Protein AF-A0A5T1U3L8-F1 (afdb_monomer)

Mean predicted aligned error: 7.83 Å

pLDDT: mean 85.25, std 14.09, range [54.78, 98.06]

InterPro domains:
  IPR032589 Domain of unknown function DUF4910 [PF16254] (27-54)

Structure (mmCIF, N/CA/C/O backbone):
data_AF-A0A5T1U3L8-F1
#
_entry.id   AF-A0A5T1U3L8-F1
#
loop_
_atom_site.group_PDB
_atom_site.id
_atom_site.type_symbol
_atom_site.label_atom_id
_atom_site.label_alt_id
_atom_site.label_comp_id
_atom_site.label_asym_id
_atom_site.label_entity_id
_atom_site.label_seq_id
_atom_site.pdbx_PDB_ins_code
_atom_site.Cartn_x
_atom_site.Cartn_y
_atom_site.Cartn_z
_atom_site.occupancy
_atom_site.B_iso_or_equiv
_atom_site.auth_seq_id
_atom_site.auth_comp_id
_atom_site.auth_asym_id
_atom_site.auth_atom_id
_atom_site.pdbx_PDB_model_num
ATOM 1 N N . MET A 1 1 ? -31.644 11.383 18.748 1.00 54.78 1 MET A N 1
ATOM 2 C CA . MET A 1 1 ? -30.590 12.312 18.259 1.00 54.78 1 MET A CA 1
ATOM 3 C C . MET A 1 1 ? -29.322 12.329 19.119 1.00 54.78 1 MET A C 1
ATOM 5 O O . MET A 1 1 ? -28.248 12.256 18.543 1.00 54.78 1 MET A O 1
ATOM 9 N N . LYS A 1 2 ? -29.395 12.390 20.464 1.00 60.88 2 LYS A N 1
ATOM 10 C CA . LYS A 1 2 ? -28.192 12.351 21.334 1.00 60.88 2 LYS A CA 1
ATOM 11 C C . LYS A 1 2 ? -27.345 11.075 21.182 1.00 60.88 2 LYS A C 1
ATOM 13 O O . LYS A 1 2 ? -26.128 11.174 21.230 1.00 60.88 2 LYS A O 1
ATOM 18 N N . LYS A 1 3 ? -27.987 9.915 20.985 1.00 64.88 3 LYS A N 1
ATOM 19 C CA . LYS A 1 3 ? -27.317 8.618 20.779 1.00 64.88 3 LYS A CA 1
ATOM 20 C C . LYS A 1 3 ? -26.553 8.582 19.447 1.00 64.88 3 LYS A C 1
ATOM 22 O O . LYS A 1 3 ? -25.345 8.456 19.464 1.00 64.88 3 LYS A O 1
ATOM 27 N N . LEU A 1 4 ? -27.226 8.938 18.347 1.00 61.72 4 LEU A N 1
ATOM 28 C CA . LEU A 1 4 ? -26.613 9.075 17.017 1.00 61.72 4 LEU A CA 1
ATOM 29 C C . LEU A 1 4 ? -25.420 10.051 16.989 1.00 61.72 4 LEU A C 1
ATOM 31 O O . LEU A 1 4 ? -24.406 9.767 16.368 1.00 61.72 4 LEU A O 1
ATOM 35 N N . LYS A 1 5 ? -25.519 11.201 17.677 1.00 61.88 5 LYS A N 1
ATOM 36 C CA . LYS A 1 5 ? -24.393 12.144 17.800 1.00 61.88 5 LYS A CA 1
ATOM 37 C C . LYS A 1 5 ? -23.206 11.547 18.563 1.00 61.88 5 LYS A C 1
ATOM 39 O O . LYS A 1 5 ? -22.080 11.857 18.207 1.00 61.88 5 LYS A O 1
ATOM 44 N N . ARG A 1 6 ? -23.451 10.731 19.594 1.00 64.69 6 ARG A N 1
ATOM 45 C CA . ARG A 1 6 ? -22.395 10.018 20.329 1.00 64.69 6 ARG A CA 1
ATOM 46 C C . ARG A 1 6 ? -21.745 8.952 19.458 1.00 64.69 6 ARG A C 1
ATOM 48 O O . ARG A 1 6 ? -20.542 9.002 19.304 1.00 64.69 6 ARG A O 1
ATOM 55 N N . ASP A 1 7 ? -22.535 8.135 18.767 1.00 67.06 7 ASP A N 1
ATOM 56 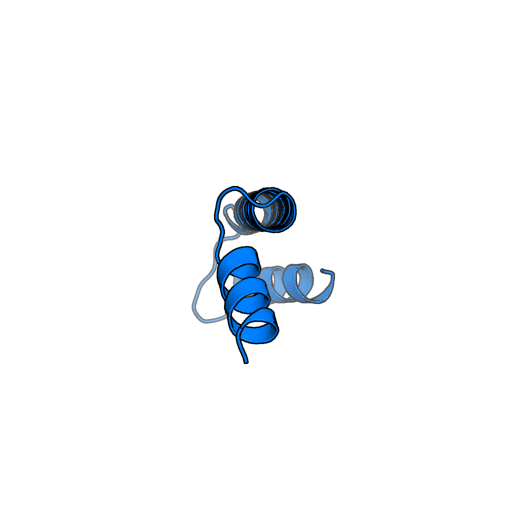C CA . ASP A 1 7 ? -22.009 7.092 17.877 1.00 67.06 7 ASP A CA 1
ATOM 57 C C . ASP A 1 7 ? -21.126 7.674 16.749 1.00 67.06 7 ASP A C 1
ATOM 59 O O . ASP A 1 7 ? -20.133 7.072 16.352 1.00 67.06 7 ASP A O 1
ATOM 63 N N . ILE A 1 8 ? -21.465 8.861 16.227 1.00 66.19 8 ILE A N 1
ATOM 64 C CA . ILE A 1 8 ? -20.638 9.574 15.235 1.00 66.19 8 ILE A CA 1
ATOM 65 C C . ILE A 1 8 ? -19.341 10.102 15.862 1.00 66.19 8 ILE A C 1
ATOM 67 O O . ILE A 1 8 ? -18.286 10.007 15.243 1.00 66.19 8 ILE A O 1
ATOM 71 N N . VAL A 1 9 ? -19.414 10.671 17.068 1.00 66.06 9 VAL A N 1
ATOM 72 C CA . VAL A 1 9 ? -18.239 11.194 17.782 1.00 66.06 9 VAL A CA 1
ATOM 73 C C . VAL A 1 9 ? -17.303 10.061 18.199 1.00 66.06 9 VAL A C 1
ATOM 75 O O . VAL A 1 9 ? -16.101 10.213 18.040 1.00 66.06 9 VAL A O 1
ATOM 78 N N . ASP A 1 10 ? -17.834 8.919 18.630 1.00 64.38 10 ASP A N 1
ATOM 79 C CA . ASP A 1 10 ? -17.051 7.741 19.014 1.00 64.38 10 ASP A CA 1
ATOM 80 C C . ASP A 1 10 ? -16.348 7.111 17.795 1.00 64.38 10 ASP A C 1
ATOM 82 O O . ASP A 1 10 ? -15.204 6.677 17.895 1.00 64.38 10 ASP A O 1
ATOM 86 N N . LYS A 1 11 ? -16.968 7.150 16.604 1.00 62.59 11 LYS A N 1
ATOM 87 C CA . LYS A 1 11 ? -16.322 6.763 15.330 1.00 62.59 11 LYS A CA 1
ATOM 88 C C . LYS A 1 11 ? -15.227 7.727 14.866 1.00 62.59 11 LYS A C 1
ATOM 90 O O . LYS A 1 11 ? -14.376 7.345 14.069 1.00 62.59 11 LYS A O 1
ATOM 95 N N . LEU A 1 12 ? -15.278 8.977 15.319 1.00 67.62 12 LEU A N 1
ATOM 96 C CA . LEU A 1 12 ? -14.260 10.000 15.069 1.00 67.62 12 LEU A CA 1
ATOM 97 C C . LEU A 1 12 ? -13.273 10.119 16.239 1.00 67.62 12 LEU A C 1
ATOM 99 O O . LEU A 1 12 ? -12.367 10.952 16.189 1.00 67.62 12 LEU A O 1
ATOM 103 N N . ASP A 1 13 ? -13.437 9.314 17.292 1.00 73.81 13 ASP A N 1
ATOM 104 C CA . ASP A 1 13 ? -12.522 9.307 18.419 1.00 73.81 13 ASP A CA 1
ATOM 105 C C . ASP A 1 13 ? -11.252 8.560 18.026 1.00 73.81 13 ASP A C 1
ATOM 107 O O . ASP A 1 13 ? -11.213 7.331 17.919 1.00 73.81 13 ASP A O 1
ATOM 111 N N . PHE A 1 14 ? -10.181 9.328 17.856 1.00 71.38 14 PHE A N 1
ATOM 112 C C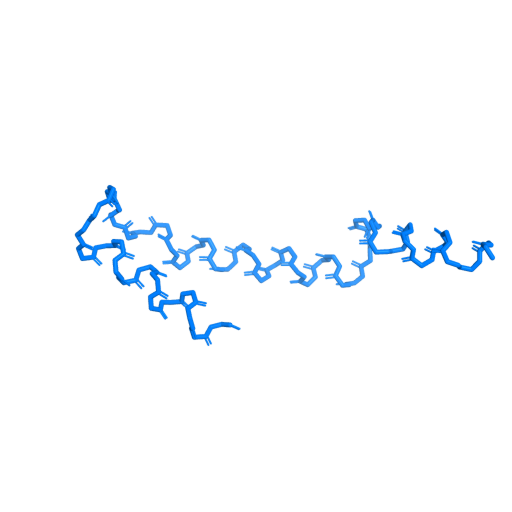A . PHE A 1 14 ? -8.841 8.829 17.570 1.00 71.38 14 PHE A CA 1
ATOM 113 C C . PHE A 1 14 ? -8.271 7.936 18.684 1.00 71.38 14 PHE A C 1
ATOM 115 O O . PHE A 1 14 ? -7.236 7.299 18.498 1.00 71.38 14 PHE A O 1
ATOM 122 N N . ARG A 1 15 ? -8.917 7.898 19.856 1.00 71.75 15 ARG A N 1
ATOM 123 C CA . ARG A 1 15 ? -8.567 7.017 20.979 1.00 71.75 15 ARG A CA 1
ATOM 124 C C . ARG A 1 15 ? -9.356 5.710 20.984 1.00 71.75 15 ARG A C 1
ATOM 126 O O . ARG A 1 15 ? -9.060 4.843 21.805 1.00 71.75 15 ARG A O 1
ATOM 133 N N . SER A 1 16 ? -10.348 5.563 20.107 1.00 79.56 16 SER A N 1
ATOM 134 C CA . SER A 1 16 ? -11.109 4.322 19.998 1.00 79.56 16 SER A CA 1
ATOM 135 C C . SER A 1 16 ? -10.204 3.171 19.548 1.00 79.56 16 SER A C 1
ATOM 137 O O . SER A 1 16 ? -9.261 3.342 18.767 1.00 79.56 16 SER A O 1
ATOM 139 N N . GLN A 1 17 ? -10.497 1.971 20.049 1.00 76.88 17 GLN A N 1
ATOM 140 C CA . GLN A 1 17 ? -9.784 0.759 19.648 1.00 76.88 17 GLN A CA 1
ATOM 141 C C . GLN A 1 17 ? -9.913 0.519 18.136 1.00 76.88 17 GLN A C 1
ATOM 143 O O . GLN A 1 17 ? -8.928 0.159 17.492 1.00 76.88 17 GLN A O 1
ATOM 148 N N . ASP A 1 18 ? -11.086 0.815 17.573 1.00 80.69 18 ASP A N 1
ATOM 149 C CA . ASP A 1 18 ? -11.372 0.718 16.142 1.00 80.69 18 ASP A CA 1
ATOM 150 C C . ASP A 1 18 ? -10.492 1.666 15.316 1.00 80.69 18 ASP A C 1
ATOM 152 O O . ASP A 1 18 ? -9.934 1.250 14.299 1.00 80.69 18 ASP A O 1
ATOM 156 N N . PHE A 1 19 ? -10.297 2.915 15.760 1.00 80.50 19 PHE A N 1
ATOM 157 C CA . PHE A 1 19 ? -9.404 3.854 15.076 1.00 80.50 19 PHE A CA 1
ATOM 158 C C . PHE A 1 19 ? -7.948 3.379 15.110 1.00 80.50 19 PHE A C 1
ATOM 160 O O . PHE A 1 19 ? -7.271 3.400 14.084 1.00 80.50 19 PHE A O 1
ATOM 167 N N . SER A 1 20 ? -7.470 2.910 16.266 1.00 81.44 20 SER A N 1
ATOM 168 C CA . SER A 1 20 ? -6.102 2.394 16.412 1.00 81.44 20 SER A CA 1
ATOM 169 C C . SER A 1 20 ? -5.847 1.181 15.507 1.00 81.44 20 SER A C 1
ATOM 171 O O . SER A 1 20 ? -4.836 1.124 14.803 1.00 81.44 20 SER A O 1
ATOM 173 N N . GLN A 1 21 ? -6.795 0.239 15.455 1.00 86.31 21 GLN A N 1
ATOM 174 C CA . GLN A 1 21 ? -6.712 -0.931 14.576 1.00 86.31 21 GLN A CA 1
ATOM 175 C C . GLN A 1 21 ? -6.767 -0.544 13.097 1.00 86.31 21 GLN A C 1
ATOM 177 O O . GLN A 1 21 ? -5.938 -1.006 12.315 1.00 86.31 21 GLN A O 1
ATOM 182 N N . THR A 1 22 ? -7.687 0.348 12.725 1.00 87.56 22 THR A N 1
ATOM 183 C CA . THR A 1 22 ? -7.810 0.851 11.350 1.00 87.56 22 THR A CA 1
ATOM 184 C C . THR A 1 22 ? -6.536 1.573 10.918 1.00 87.56 22 THR A C 1
ATOM 186 O O . THR A 1 22 ? -6.013 1.313 9.838 1.00 87.56 22 THR A O 1
ATOM 189 N N . GLY A 1 23 ? -5.981 2.431 11.777 1.00 89.19 23 GLY A N 1
ATOM 190 C CA . GLY A 1 23 ? -4.736 3.146 11.511 1.00 89.19 23 GLY A CA 1
ATOM 191 C C . GLY A 1 23 ? -3.545 2.204 11.335 1.00 89.19 23 GLY A C 1
ATOM 192 O O . GLY A 1 23 ? -2.745 2.392 10.419 1.00 89.19 23 GLY A O 1
ATOM 193 N N . LYS A 1 24 ? -3.456 1.152 12.158 1.00 92.81 24 LYS A N 1
ATOM 194 C CA . LYS A 1 24 ? -2.429 0.114 12.012 1.00 92.81 24 LYS A CA 1
ATOM 195 C C . LYS A 1 24 ? -2.559 -0.628 10.677 1.00 92.81 24 LYS A C 1
ATOM 197 O O . LYS A 1 24 ? -1.565 -0.745 9.967 1.00 92.81 24 LYS A O 1
ATOM 202 N N . ALA A 1 25 ? -3.768 -1.051 10.306 1.00 92.75 25 ALA A N 1
ATOM 203 C CA . ALA A 1 25 ? -4.017 -1.730 9.034 1.00 92.75 25 ALA A CA 1
ATOM 204 C C . ALA A 1 25 ? -3.683 -0.835 7.825 1.00 92.75 25 ALA A C 1
ATOM 206 O O . ALA A 1 25 ? -3.052 -1.281 6.869 1.00 92.75 25 ALA A O 1
ATOM 207 N N . MET A 1 26 ? -4.034 0.455 7.887 1.00 94.38 26 MET A N 1
ATOM 208 C CA . MET A 1 26 ? -3.662 1.430 6.855 1.00 94.38 26 MET A CA 1
ATOM 209 C C . MET A 1 26 ? -2.144 1.602 6.736 1.00 94.38 26 MET A C 1
ATOM 211 O O . MET A 1 26 ? -1.628 1.714 5.624 1.00 94.38 26 MET A O 1
ATOM 215 N N . TYR A 1 27 ? -1.428 1.638 7.863 1.00 96.25 27 TYR A N 1
ATOM 216 C CA . TYR A 1 27 ? 0.028 1.752 7.875 1.00 96.25 27 TYR A CA 1
ATOM 217 C C . TYR A 1 27 ? 0.700 0.521 7.258 1.00 96.25 27 TYR A C 1
ATOM 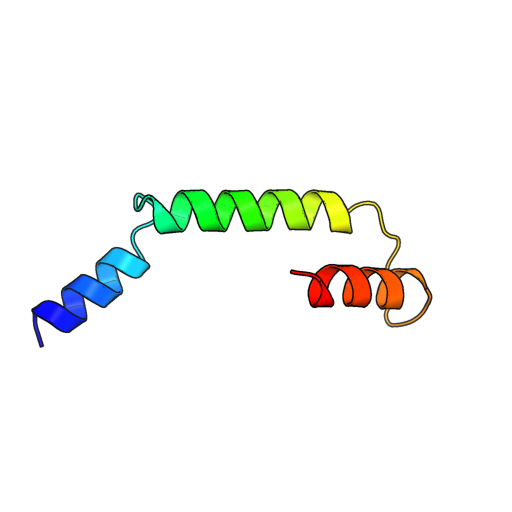219 O O . TYR A 1 27 ? 1.574 0.666 6.407 1.00 96.25 27 TYR A O 1
ATOM 227 N N . GLU A 1 28 ? 0.258 -0.680 7.630 1.00 96.81 28 GLU A N 1
ATOM 228 C CA . GLU A 1 28 ? 0.780 -1.937 7.082 1.00 96.81 28 GLU A CA 1
ATOM 229 C C . GLU A 1 28 ? 0.554 -2.023 5.565 1.00 96.81 28 GLU A C 1
ATOM 231 O O . GLU A 1 28 ? 1.499 -2.288 4.817 1.00 96.81 28 GLU A O 1
ATOM 236 N N . LEU A 1 29 ? -0.649 -1.675 5.093 1.00 96.50 29 LEU A N 1
ATOM 237 C CA . LEU A 1 29 ? -0.952 -1.583 3.662 1.00 96.50 29 LEU A CA 1
ATOM 238 C C . L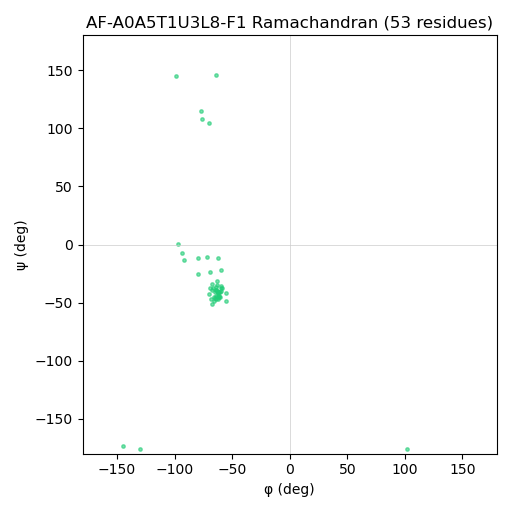EU A 1 29 ? -0.069 -0.542 2.952 1.00 96.50 29 LEU A C 1
ATOM 240 O O . LEU A 1 29 ? 0.414 -0.773 1.842 1.00 96.50 29 LEU A O 1
ATOM 244 N N . ALA A 1 30 ? 0.173 0.614 3.577 1.00 97.06 30 ALA A N 1
ATOM 245 C CA . ALA A 1 30 ? 1.055 1.631 3.015 1.00 97.06 30 ALA A CA 1
ATOM 246 C C . ALA A 1 30 ? 2.499 1.122 2.884 1.00 97.06 30 ALA A C 1
ATOM 248 O O . ALA A 1 30 ? 3.132 1.380 1.860 1.00 97.06 30 ALA A O 1
ATOM 249 N N . CYS A 1 31 ? 3.004 0.376 3.871 1.00 97.81 31 CYS A N 1
ATOM 250 C CA . CYS A 1 31 ? 4.320 -0.261 3.814 1.00 97.81 31 CYS A CA 1
ATOM 251 C C . CYS A 1 31 ? 4.422 -1.289 2.679 1.00 97.81 31 CYS A C 1
ATOM 253 O O . CYS A 1 31 ? 5.437 -1.310 1.985 1.00 97.81 31 CYS A O 1
ATOM 255 N N . GLU A 1 32 ? 3.381 -2.093 2.453 1.00 97.44 32 GLU A N 1
ATOM 256 C CA . GLU A 1 32 ? 3.336 -3.063 1.350 1.00 97.44 32 GLU A CA 1
ATOM 257 C C . GLU A 1 32 ? 3.333 -2.374 -0.026 1.00 97.44 32 GLU A C 1
ATOM 259 O O . GLU A 1 32 ? 4.044 -2.785 -0.945 1.00 97.44 32 GLU A O 1
ATOM 264 N N . LEU A 1 33 ? 2.588 -1.273 -0.165 1.00 97.69 33 LEU A N 1
ATOM 265 C CA . LEU A 1 33 ? 2.479 -0.525 -1.421 1.00 97.69 33 LEU A CA 1
ATOM 266 C C . LEU A 1 33 ? 3.674 0.406 -1.697 1.00 97.69 33 LEU A C 1
ATOM 268 O O . LEU A 1 33 ? 3.918 0.764 -2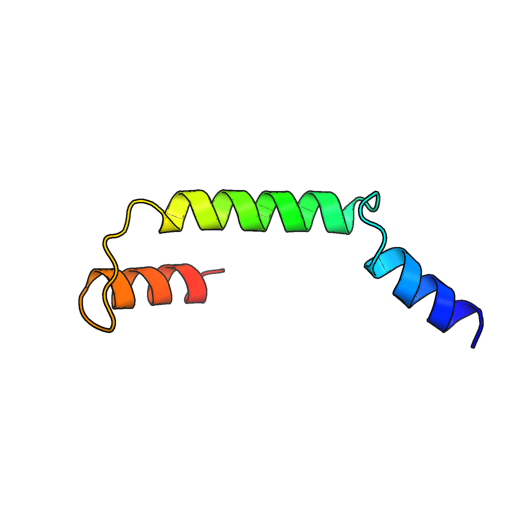.854 1.00 97.69 33 LEU A O 1
ATOM 272 N N . PHE A 1 34 ? 4.398 0.856 -0.667 1.00 97.94 34 PHE A N 1
ATOM 273 C CA . PHE A 1 34 ? 5.485 1.838 -0.778 1.00 97.94 34 PHE A CA 1
ATOM 274 C C . PHE A 1 34 ? 6.600 1.457 -1.770 1.00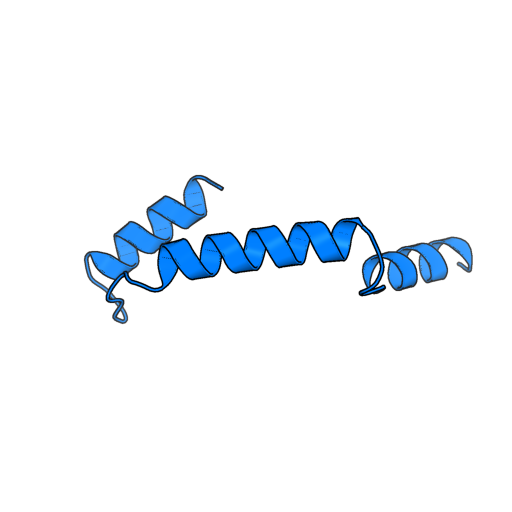 97.94 34 PHE A C 1
ATOM 276 O O . PHE A 1 34 ? 6.926 2.296 -2.612 1.00 97.94 34 PHE A O 1
ATOM 283 N N . PRO A 1 35 ? 7.170 0.236 -1.746 1.00 98.06 35 PRO A N 1
ATOM 284 C CA . PRO A 1 35 ? 8.276 -0.117 -2.635 1.00 98.06 35 PRO A CA 1
ATOM 285 C C . PRO A 1 35 ? 7.863 -0.288 -4.103 1.00 98.06 35 PRO A C 1
ATOM 287 O O . PRO A 1 35 ? 8.736 -0.394 -4.962 1.00 98.06 35 PRO A O 1
ATOM 290 N N . ILE A 1 36 ? 6.564 -0.332 -4.420 1.00 98.00 36 ILE A N 1
ATOM 291 C CA . ILE A 1 36 ? 6.089 -0.565 -5.785 1.00 98.00 36 ILE A CA 1
ATOM 292 C C . ILE A 1 36 ? 6.238 0.726 -6.608 1.00 98.00 36 ILE A C 1
ATOM 294 O O . ILE A 1 36 ? 5.524 1.704 -6.343 1.00 98.00 36 ILE A O 1
ATOM 298 N N . PRO A 1 37 ? 7.099 0.748 -7.647 1.00 97.31 37 PRO A N 1
ATOM 299 C CA . PRO A 1 37 ? 7.263 1.918 -8.497 1.00 97.31 37 PRO A CA 1
ATOM 300 C C . PRO A 1 37 ? 6.008 2.106 -9.350 1.00 97.31 37 PRO A C 1
ATOM 302 O O . PRO A 1 37 ? 5.753 1.377 -10.311 1.00 97.31 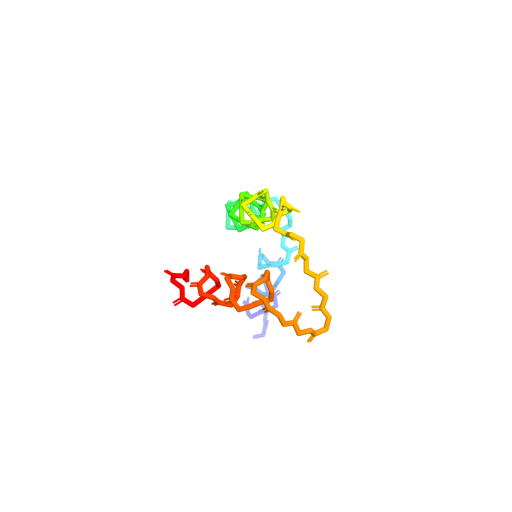37 PRO A O 1
ATOM 305 N N . ARG A 1 38 ? 5.197 3.092 -8.976 1.00 97.69 38 ARG A N 1
ATOM 306 C CA . ARG A 1 38 ? 3.951 3.433 -9.660 1.00 97.69 38 ARG A CA 1
ATOM 307 C C . ARG A 1 38 ? 4.162 4.608 -10.605 1.00 97.69 38 ARG A C 1
ATOM 309 O O . ARG A 1 38 ? 4.904 5.540 -10.320 1.00 97.69 38 ARG A O 1
ATOM 316 N N . SER A 1 39 ? 3.446 4.562 -11.717 1.00 96.00 39 SER A N 1
ATOM 317 C CA . SER A 1 39 ? 3.206 5.692 -12.610 1.00 96.00 39 SER A CA 1
ATOM 318 C C . SER A 1 39 ? 1.699 5.751 -12.878 1.00 96.00 39 SER A C 1
ATOM 320 O O . SER A 1 39 ? 0.937 4.964 -12.314 1.00 96.00 39 SER A O 1
ATOM 322 N N . ILE A 1 40 ? 1.250 6.657 -13.743 1.00 95.75 40 ILE A N 1
ATOM 323 C CA . ILE A 1 40 ? -0.167 6.768 -14.125 1.00 95.75 40 ILE A CA 1
ATOM 324 C C . ILE A 1 40 ? -0.711 5.478 -14.774 1.00 95.75 40 ILE A C 1
ATOM 326 O O . ILE A 1 40 ? -1.915 5.250 -14.776 1.00 95.75 40 ILE A O 1
ATOM 330 N N . THR A 1 41 ? 0.171 4.627 -15.313 1.00 95.12 41 THR A N 1
ATOM 331 C CA . THR A 1 41 ? -0.127 3.281 -15.829 1.00 95.12 41 THR A CA 1
ATOM 332 C C . THR A 1 41 ? 1.054 2.331 -15.555 1.00 95.12 41 THR A C 1
ATOM 334 O O . THR A 1 41 ? 2.022 2.700 -14.886 1.00 95.12 41 THR A O 1
ATOM 337 N N . GLY A 1 42 ? 1.000 1.102 -16.079 1.00 97.19 42 GLY A N 1
ATOM 338 C CA . GLY A 1 42 ? 2.105 0.138 -16.031 1.00 97.19 42 GLY A CA 1
ATOM 339 C C . GLY A 1 42 ? 1.946 -0.941 -14.961 1.00 97.19 42 GLY A C 1
ATOM 340 O O . GLY A 1 42 ? 0.913 -1.041 -14.298 1.00 97.19 42 GLY A O 1
ATOM 341 N N . GLN A 1 43 ? 2.970 -1.787 -14.821 1.00 97.81 43 GLN A N 1
ATOM 342 C CA . GLN A 1 43 ? 2.881 -2.975 -13.967 1.00 97.81 43 GLN A CA 1
ATOM 343 C C . GLN A 1 43 ? 2.817 -2.638 -12.479 1.00 97.81 43 GLN A C 1
ATOM 345 O O . GLN A 1 43 ? 2.028 -3.243 -11.766 1.00 97.81 43 GLN A O 1
ATOM 350 N N . GLY A 1 44 ? 3.548 -1.619 -12.013 1.00 97.81 44 GLY A N 1
ATOM 351 C CA . GLY A 1 44 ? 3.451 -1.192 -10.615 1.00 97.81 44 GLY A CA 1
ATOM 352 C C . GLY A 1 44 ? 2.057 -0.678 -10.239 1.00 97.81 44 GLY A C 1
ATOM 353 O O . GLY A 1 44 ? 1.570 -0.952 -9.144 1.00 97.81 44 GLY A O 1
ATOM 354 N N . PHE A 1 45 ? 1.364 -0.006 -11.165 1.00 97.62 45 PHE A N 1
ATOM 355 C CA . PHE A 1 45 ? -0.031 0.398 -10.967 1.00 97.62 45 PHE A CA 1
ATOM 356 C C . PHE A 1 45 ? -0.964 -0.820 -10.875 1.00 97.62 45 PHE A C 1
ATOM 358 O O . PHE A 1 45 ? -1.731 -0.928 -9.922 1.00 97.62 45 PHE A O 1
ATOM 365 N N . ARG A 1 46 ? -0.857 -1.774 -11.812 1.00 97.88 46 ARG A N 1
ATOM 366 C CA . ARG A 1 46 ? -1.677 -3.002 -11.822 1.00 97.88 46 ARG A CA 1
ATOM 367 C C . ARG A 1 46 ? -1.445 -3.870 -10.583 1.00 97.88 46 ARG A C 1
ATOM 369 O O . ARG A 1 46 ? -2.413 -4.277 -9.954 1.00 97.88 46 ARG A O 1
ATOM 376 N N . ALA A 1 47 ? -0.188 -4.071 -10.190 1.00 97.50 47 ALA A N 1
ATOM 377 C CA . ALA A 1 47 ? 0.172 -4.812 -8.982 1.00 97.50 47 ALA A CA 1
ATOM 378 C C . ALA A 1 47 ? -0.420 -4.168 -7.719 1.00 97.50 47 ALA A C 1
ATOM 380 O O . ALA A 1 47 ? -0.940 -4.860 -6.850 1.00 97.50 47 ALA A O 1
ATOM 381 N N . SER A 1 48 ? -0.415 -2.832 -7.648 1.00 97.00 48 SER A N 1
ATOM 382 C CA . SER A 1 48 ? -1.036 -2.110 -6.531 1.00 97.00 48 SER A CA 1
ATOM 383 C C . SER A 1 48 ? -2.553 -2.326 -6.476 1.00 97.00 48 SER A C 1
ATOM 385 O O . SER A 1 48 ? -3.099 -2.500 -5.392 1.00 97.00 48 SER A O 1
ATOM 387 N N . LEU A 1 49 ? -3.238 -2.358 -7.627 1.00 96.50 49 LEU A N 1
ATOM 388 C CA . LEU A 1 49 ? -4.673 -2.670 -7.683 1.00 96.50 49 LEU A CA 1
ATOM 389 C C . LEU A 1 49 ? -4.974 -4.114 -7.270 1.00 96.50 49 LEU A C 1
ATOM 391 O O . LEU A 1 49 ? -5.976 -4.358 -6.607 1.00 96.50 49 LEU A O 1
ATOM 395 N N . GLU A 1 50 ? -4.121 -5.069 -7.638 1.00 97.00 50 GLU A N 1
ATOM 396 C CA . GLU A 1 50 ? -4.282 -6.460 -7.203 1.00 97.00 50 GLU A CA 1
ATOM 397 C C . GLU A 1 50 ? -4.145 -6.619 -5.688 1.00 97.00 50 GLU A C 1
ATOM 399 O O . GLU A 1 50 ? -4.896 -7.395 -5.105 1.00 97.00 50 GLU A O 1
ATOM 404 N N . ILE A 1 51 ? -3.219 -5.893 -5.054 1.00 96.19 51 ILE A N 1
ATOM 405 C CA . ILE A 1 51 ? -3.076 -5.878 -3.590 1.00 96.19 51 ILE A CA 1
ATOM 406 C C . ILE A 1 51 ? -4.331 -5.276 -2.950 1.00 96.19 51 ILE A C 1
ATOM 408 O O . ILE A 1 51 ? -4.908 -5.877 -2.052 1.00 96.19 51 ILE A O 1
ATOM 412 N N . LEU A 1 52 ? -4.813 -4.139 -3.462 1.00 94.88 52 LEU A N 1
ATOM 413 C CA . LEU A 1 52 ? -6.020 -3.487 -2.943 1.00 94.88 52 LEU A CA 1
ATOM 414 C C . LEU A 1 52 ? -7.291 -4.331 -3.105 1.00 94.88 52 LEU A C 1
ATOM 416 O O 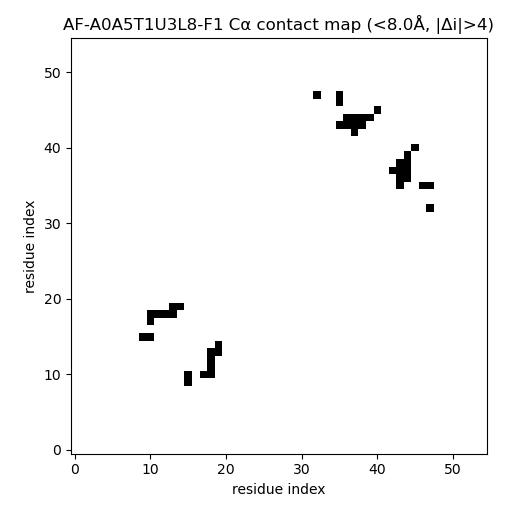. LEU A 1 52 ? -8.178 -4.230 -2.272 1.00 94.88 52 LEU A O 1
ATOM 420 N N . ASN A 1 53 ? -7.388 -5.159 -4.147 1.00 94.81 53 ASN A N 1
ATOM 421 C CA . ASN A 1 53 ? -8.555 -6.017 -4.382 1.00 94.81 53 ASN A CA 1
ATOM 422 C C . ASN A 1 53 ? -8.573 -7.299 -3.531 1.00 94.81 53 ASN A C 1
ATOM 424 O O . ASN A 1 53 ? -9.572 -8.018 -3.549 1.00 94.81 53 ASN A O 1
ATOM 428 N N . LYS A 1 54 ? -7.470 -7.636 -2.853 1.00 86.94 54 LYS A N 1
ATOM 429 C CA . LYS A 1 54 ? -7.373 -8.813 -1.969 1.00 86.94 54 LYS A CA 1
ATOM 430 C C . LYS A 1 54 ? -7.726 -8.497 -0.514 1.00 86.94 54 LYS A C 1
ATOM 432 O O . LYS A 1 54 ? -7.899 -9.435 0.264 1.00 86.94 54 LYS A O 1
ATOM 437 N N . THR A 1 55 ? -7.799 -7.214 -0.177 1.00 62.31 55 THR A N 1
ATOM 438 C CA . THR A 1 55 ? -8.056 -6.678 1.163 1.00 62.31 55 THR A CA 1
ATOM 439 C C . THR A 1 55 ? -9.503 -6.222 1.272 1.0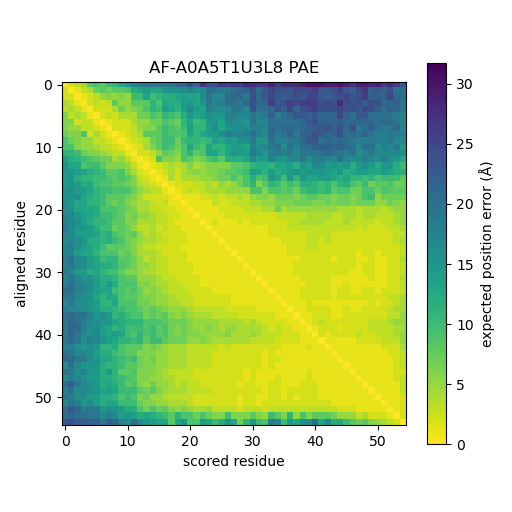0 62.31 55 THR A C 1
ATOM 441 O O . THR A 1 55 ? -10.107 -6.462 2.339 1.00 62.31 55 THR A O 1
#

Secondary structure (DSSP, 8-state):
-HHHHHHHHHHT-TTSHHHHHHHHHHHHHHHHHTTS---SSSHHHHHHHHHHTT-

Sequence (55 aa):
MKKLKRDIVDKLDFRSQDFSQTGKAMYELACELFPIPRSITGQGFRASLEILNKT

Organism: Campylobacter coli (NCBI:txid195)

Radius of gyration: 16.5 Å; Cα contacts (8 Å, |Δi|>4): 22; chains: 1; bounding box: 39×21×37 Å

Solvent-accessible surface area (backbone atoms only — not comparable to full-atom values): 3284 Å² total; per-residue (Å²): 110,76,63,62,54,46,58,54,49,54,77,66,31,77,82,32,69,67,44,50,52,51,52,50,54,52,50,54,52,46,60,68,53,62,81,48,72,61,54,102,55,61,67,34,36,52,54,49,50,56,56,61,73,74,109

Foldseek 3Di:
DVVVVVVVVQVVPCPHPVNVVVVVVVVVLCVVLVVQDDDPDDDSVVVNVVSVVVD